Protein AF-A0AAE8MMN8-F1 (afdb_monomer)

Organism: NCBI:txid33205

Secondary structure (DSSP, 8-state):
-HHHHHHHHHHHHTTHHHHHHHHHH-TT---B--HHHHHHHHHHHTT--SGGGSGGG--EE--SSPBPHHHHHHHHH-TT---EEPPB-----TTB-PPPPS-TT-HHHHHHHHHHHHHHHHHHHHHHHHHHHH------S-SS----SS-GGG----------------------

InterPro domains:
  IPR027796 OTT_1508-like deaminase [PF14441] (36-100)

Radius of gyration: 21.67 Å; Cα contacts (8 Å, |Δi|>4): 135; chains: 1; bounding box: 59×56×55 Å

Solvent-accessible surface area (backbone atoms only — not comparable to full-atom values): 11074 Å² total; per-residue (Å²): 117,70,65,64,54,50,55,50,50,51,42,48,75,72,38,47,65,58,52,51,50,53,58,68,68,36,90,82,59,56,76,38,62,51,66,70,60,50,52,50,49,53,32,56,77,70,68,51,72,50,43,88,71,30,74,95,47,50,43,61,55,84,65,99,48,44,29,39,33,63,54,46,38,51,55,74,57,37,87,87,54,81,62,42,64,54,71,58,44,37,44,79,64,89,41,59,45,79,82,82,76,90,56,86,83,40,63,65,59,52,50,51,52,51,51,47,53,50,50,35,50,51,52,52,51,52,50,52,52,48,30,65,76,66,74,49,82,74,60,47,99,55,69,61,70,86,68,60,89,58,54,76,93,66,59,75,81,79,82,74,90,77,91,87,85,82,91,79,80,86,85,82,83,90,77,136

Sequence (176 aa):
MPELMQDAEDLRRMGLDKAIQIQLLKRTFRPIVYTEVLIHHYLTKNGIIRPNRFWRQWQYIGASKTTCRLCHYYFSSHSQSQIQVRPSHLNLYPNWRLPEISDEDDAEAREAHRKLLKSIAEKVRNDAKRTLQQRTIKSKQHDSNTYSATPRYLAKRSESTNSDGPAYCEVDRCSR

pLDDT: mean 80.05, std 19.1, range [29.05, 96.12]

Structure (mmCIF, N/CA/C/O backbone):
data_AF-A0AAE8MMN8-F1
#
_entry.id   AF-A0AAE8MMN8-F1
#
loop_
_atom_site.group_PDB
_atom_site.id
_atom_site.type_symbol
_atom_site.label_atom_id
_atom_site.label_alt_id
_atom_site.label_comp_id
_atom_site.label_asym_id
_atom_site.label_entity_id
_atom_site.label_seq_id
_atom_site.pdbx_PDB_ins_code
_atom_site.Cartn_x
_atom_site.Cartn_y
_atom_site.Cartn_z
_atom_site.occupancy
_atom_site.B_iso_or_equiv
_atom_site.auth_seq_id
_atom_site.auth_comp_id
_atom_site.auth_asym_id
_atom_site.auth_atom_id
_atom_site.pdbx_PDB_model_num
ATOM 1 N N . MET A 1 1 ? 4.103 11.377 -23.295 1.00 57.31 1 MET A N 1
ATOM 2 C CA . MET A 1 1 ? 3.517 10.023 -23.123 1.00 57.31 1 MET A CA 1
ATOM 3 C C . MET A 1 1 ? 4.130 8.926 -24.007 1.00 57.31 1 MET A C 1
ATOM 5 O O . MET A 1 1 ? 4.099 7.799 -23.531 1.00 57.31 1 MET A O 1
ATOM 9 N N . PRO A 1 2 ? 4.705 9.182 -25.205 1.00 64.25 2 PRO A N 1
ATOM 10 C CA . PRO A 1 2 ? 5.374 8.133 -26.001 1.00 64.25 2 PRO A CA 1
ATOM 11 C C . PRO A 1 2 ? 6.566 7.468 -25.290 1.00 64.25 2 PRO A C 1
ATOM 13 O O . PRO A 1 2 ? 6.739 6.258 -25.364 1.00 64.25 2 PRO A O 1
ATOM 16 N N . GLU A 1 3 ? 7.330 8.250 -24.526 1.00 79.06 3 GLU A N 1
ATOM 17 C CA . GLU A 1 3 ? 8.548 7.805 -23.831 1.00 79.06 3 GLU A CA 1
ATOM 18 C C . GLU A 1 3 ? 8.284 6.710 -22.780 1.00 79.06 3 GLU A C 1
ATOM 20 O O . GLU A 1 3 ? 8.981 5.707 -22.738 1.00 79.06 3 GLU A O 1
ATOM 25 N N . LEU A 1 4 ? 7.184 6.817 -22.020 1.00 82.88 4 LEU A N 1
ATOM 26 C CA . LEU A 1 4 ? 6.791 5.803 -21.030 1.00 82.88 4 LEU A CA 1
ATOM 27 C C . LEU A 1 4 ? 6.431 4.447 -21.653 1.00 82.88 4 LEU A C 1
ATOM 29 O O . LEU A 1 4 ? 6.613 3.411 -21.017 1.00 82.88 4 LEU A O 1
ATOM 33 N N . MET A 1 5 ? 5.851 4.450 -22.857 1.00 84.62 5 MET A N 1
ATOM 34 C CA . MET A 1 5 ? 5.525 3.208 -23.562 1.00 84.62 5 MET A CA 1
ATOM 35 C C . MET A 1 5 ? 6.790 2.545 -24.099 1.00 84.62 5 MET A C 1
ATOM 37 O O . MET A 1 5 ? 6.901 1.325 -24.022 1.00 84.62 5 MET A O 1
ATOM 41 N N . GLN A 1 6 ? 7.747 3.348 -24.570 1.00 89.38 6 GLN A N 1
ATOM 42 C CA . GLN A 1 6 ? 9.052 2.862 -25.001 1.00 89.38 6 GLN A CA 1
ATOM 43 C C . GLN A 1 6 ? 9.840 2.261 -23.828 1.00 89.38 6 GLN A C 1
ATOM 45 O O . GLN A 1 6 ? 10.283 1.122 -23.926 1.00 89.38 6 GLN A O 1
ATOM 50 N N . ASP A 1 7 ? 9.899 2.946 -22.681 1.00 88.00 7 ASP A N 1
ATOM 51 C CA . ASP A 1 7 ? 10.539 2.420 -21.466 1.00 88.00 7 ASP A CA 1
ATOM 52 C C . ASP A 1 7 ? 9.919 1.081 -21.024 1.00 88.00 7 ASP A C 1
ATOM 54 O O . ASP A 1 7 ? 10.616 0.151 -20.611 1.00 88.00 7 ASP A O 1
ATOM 58 N N . ALA A 1 8 ? 8.588 0.964 -21.105 1.00 87.69 8 ALA A N 1
ATOM 59 C CA . ALA A 1 8 ? 7.883 -0.268 -20.767 1.00 87.69 8 ALA A CA 1
ATOM 60 C C . ALA A 1 8 ? 8.190 -1.406 -21.757 1.00 87.69 8 ALA A C 1
ATOM 62 O O . ALA A 1 8 ? 8.407 -2.541 -21.331 1.00 87.69 8 ALA A O 1
ATOM 63 N N . GLU A 1 9 ? 8.232 -1.116 -23.060 1.00 91.75 9 GLU A N 1
ATOM 64 C CA . GLU A 1 9 ? 8.668 -2.052 -24.105 1.00 91.75 9 GLU A CA 1
ATOM 65 C C . GLU A 1 9 ? 10.105 -2.530 -23.864 1.00 91.75 9 GLU A C 1
ATOM 67 O O . GLU A 1 9 ? 10.376 -3.731 -23.912 1.00 91.75 9 GLU A O 1
ATOM 72 N N . ASP A 1 10 ? 11.015 -1.619 -23.529 1.00 91.81 10 ASP A N 1
ATOM 73 C CA . ASP A 1 10 ? 12.416 -1.949 -23.285 1.00 91.81 10 ASP A CA 1
ATOM 74 C C . ASP A 1 10 ? 12.576 -2.818 -22.031 1.00 91.81 10 ASP A C 1
ATOM 76 O O . ASP A 1 10 ? 13.303 -3.812 -22.059 1.00 91.81 10 ASP A O 1
ATOM 80 N N . LEU A 1 11 ? 11.822 -2.550 -20.959 1.00 90.38 11 LEU A N 1
ATOM 81 C CA . LEU A 1 11 ? 11.754 -3.439 -19.791 1.00 90.38 11 LEU A CA 1
ATOM 82 C C . LEU A 1 11 ? 11.222 -4.833 -20.134 1.00 90.38 11 LEU A C 1
ATOM 84 O O . LEU A 1 11 ? 11.742 -5.831 -19.625 1.00 90.38 11 LEU A O 1
ATOM 88 N N . ARG A 1 12 ? 10.213 -4.929 -21.006 1.00 92.75 12 ARG A N 1
ATOM 89 C CA . ARG A 1 12 ? 9.715 -6.227 -21.482 1.00 92.75 12 ARG A CA 1
ATOM 90 C C . ARG A 1 12 ? 10.787 -6.972 -22.274 1.00 92.75 12 ARG A C 1
ATOM 92 O O . ARG A 1 12 ? 11.000 -8.155 -22.011 1.00 92.75 12 ARG A O 1
ATOM 99 N N . ARG A 1 13 ? 11.520 -6.289 -23.162 1.00 94.69 13 ARG A N 1
ATOM 100 C CA . ARG A 1 13 ? 12.660 -6.857 -23.913 1.00 94.69 13 ARG A CA 1
ATOM 101 C C . ARG A 1 13 ? 13.803 -7.296 -22.997 1.00 94.69 13 ARG A C 1
ATOM 103 O O . ARG A 1 13 ? 14.407 -8.334 -23.240 1.00 94.69 13 ARG A O 1
ATOM 110 N N . MET A 1 14 ? 14.037 -6.573 -21.902 1.00 94.06 14 MET A N 1
ATOM 111 C CA . MET A 1 14 ? 14.976 -6.950 -20.835 1.00 94.06 14 MET A CA 1
ATOM 112 C C . MET A 1 14 ? 14.480 -8.117 -19.958 1.00 94.06 14 MET A C 1
ATOM 114 O O . MET A 1 14 ? 15.174 -8.540 -19.034 1.00 94.06 14 MET A O 1
ATOM 118 N N . GLY A 1 15 ? 13.294 -8.670 -20.233 1.00 93.44 15 GLY A N 1
ATOM 119 C CA . GLY A 1 15 ? 12.780 -9.864 -19.568 1.00 93.44 15 GLY A CA 1
ATOM 120 C C . GLY A 1 15 ? 12.041 -9.600 -18.257 1.00 93.44 15 GLY A C 1
ATOM 121 O O . GLY A 1 15 ? 11.909 -10.526 -17.451 1.00 93.44 15 GLY A O 1
ATOM 122 N N . LEU A 1 16 ? 11.528 -8.383 -18.030 1.00 91.88 16 LEU A N 1
ATOM 123 C CA . LEU A 1 16 ? 10.761 -8.047 -16.824 1.00 91.88 16 LEU A CA 1
ATOM 124 C C . LEU A 1 16 ? 9.584 -9.009 -16.591 1.00 91.88 16 LEU A C 1
ATOM 126 O O . LEU A 1 16 ? 9.416 -9.510 -15.480 1.00 91.88 16 LEU A O 1
ATOM 130 N N . ASP A 1 17 ? 8.812 -9.319 -17.635 1.00 93.31 17 ASP A N 1
ATOM 131 C CA . ASP A 1 17 ? 7.650 -10.216 -17.544 1.00 93.31 17 ASP A CA 1
ATOM 132 C C . ASP A 1 17 ? 8.064 -11.609 -17.040 1.00 93.31 17 ASP A C 1
ATOM 134 O O . ASP A 1 17 ? 7.441 -12.177 -16.139 1.00 93.31 17 ASP A O 1
ATOM 138 N N . LYS A 1 18 ? 9.186 -12.126 -17.554 1.00 94.62 18 LYS A N 1
ATOM 139 C CA . LYS A 1 18 ? 9.767 -13.404 -17.126 1.00 94.62 18 LYS A CA 1
ATOM 140 C C . LYS A 1 18 ? 10.242 -13.340 -15.673 1.00 94.62 18 LYS A C 1
ATOM 142 O O . LYS A 1 18 ? 10.016 -14.284 -14.920 1.00 94.62 18 LYS A O 1
ATOM 147 N N . ALA A 1 19 ? 10.861 -12.236 -15.254 1.00 92.12 19 ALA A N 1
ATOM 148 C CA . ALA A 1 19 ? 11.298 -12.046 -13.871 1.00 92.12 19 ALA A CA 1
ATOM 149 C C . ALA A 1 19 ? 10.112 -12.024 -12.888 1.00 92.12 19 ALA A C 1
ATOM 151 O O . ALA A 1 19 ? 10.179 -12.653 -11.829 1.00 92.12 19 ALA A O 1
ATOM 152 N N . ILE A 1 20 ? 9.008 -11.364 -13.258 1.00 90.06 20 ILE A N 1
ATOM 153 C CA . ILE A 1 20 ? 7.764 -11.356 -12.476 1.00 90.06 20 ILE A CA 1
ATOM 154 C C . ILE A 1 20 ? 7.196 -12.775 -12.373 1.00 90.06 20 ILE A C 1
ATOM 156 O O . ILE A 1 20 ? 6.913 -13.236 -11.268 1.00 90.06 20 ILE A O 1
ATOM 160 N N . GLN A 1 21 ? 7.081 -13.494 -13.494 1.00 91.88 21 GLN A N 1
ATOM 161 C CA . GLN A 1 21 ? 6.594 -14.878 -13.500 1.00 91.88 21 GLN A CA 1
ATOM 162 C C . GLN A 1 21 ? 7.451 -15.789 -12.616 1.00 91.88 21 GLN A C 1
ATOM 164 O O . GLN A 1 21 ? 6.913 -16.501 -11.771 1.00 91.88 21 GLN A O 1
ATOM 169 N N . ILE A 1 22 ? 8.781 -15.723 -12.743 1.00 92.75 22 ILE A N 1
ATOM 170 C CA . ILE A 1 22 ? 9.706 -16.493 -11.902 1.00 92.75 22 ILE A CA 1
ATOM 171 C C . ILE A 1 22 ? 9.466 -16.178 -10.426 1.00 92.75 22 ILE A C 1
ATOM 173 O O . ILE A 1 22 ? 9.396 -17.098 -9.617 1.00 92.75 22 ILE A O 1
ATOM 177 N N . GLN A 1 23 ? 9.315 -14.903 -10.061 1.00 89.50 23 GLN A N 1
ATOM 178 C CA . GLN A 1 23 ? 9.076 -14.505 -8.676 1.00 89.50 23 GLN A CA 1
ATOM 179 C C . GLN A 1 23 ? 7.761 -15.074 -8.120 1.00 89.50 23 GLN A C 1
ATOM 181 O O . GLN A 1 23 ? 7.743 -15.502 -6.966 1.00 89.50 23 GLN A O 1
ATOM 186 N N . LEU A 1 24 ? 6.694 -15.102 -8.923 1.00 87.56 24 LEU A N 1
ATOM 187 C CA . LEU A 1 24 ? 5.384 -15.636 -8.532 1.00 87.56 24 LEU A CA 1
ATOM 188 C C . LEU A 1 24 ? 5.367 -17.168 -8.442 1.00 87.56 24 LEU A C 1
ATOM 190 O O . LEU A 1 24 ? 4.678 -17.725 -7.593 1.00 87.56 24 LEU A O 1
ATOM 194 N N . LEU A 1 25 ? 6.151 -17.848 -9.281 1.00 92.06 25 LEU A N 1
ATOM 195 C CA . LEU A 1 25 ? 6.235 -19.312 -9.330 1.00 92.06 25 LEU A CA 1
ATOM 196 C C . LEU A 1 25 ? 7.224 -19.907 -8.314 1.00 92.06 25 LEU A C 1
ATOM 198 O O . LEU A 1 25 ? 7.354 -21.130 -8.214 1.00 92.06 25 LEU A O 1
ATOM 202 N N . LYS A 1 26 ? 7.936 -19.077 -7.540 1.00 93.06 26 LYS A N 1
ATOM 203 C CA . LYS A 1 26 ? 8.836 -19.564 -6.488 1.00 93.06 26 LYS A CA 1
ATOM 204 C C . LYS A 1 26 ? 8.061 -20.426 -5.495 1.00 93.06 26 LYS A C 1
ATOM 206 O O . LYS A 1 26 ? 7.109 -19.970 -4.873 1.00 93.06 26 LYS A O 1
ATOM 211 N N . ARG A 1 27 ? 8.549 -21.644 -5.228 1.00 91.62 27 ARG A N 1
ATOM 212 C CA . ARG A 1 27 ? 7.973 -22.529 -4.192 1.00 91.62 27 ARG A CA 1
ATOM 213 C C . ARG A 1 27 ? 7.939 -21.882 -2.803 1.00 91.62 27 ARG A C 1
ATOM 215 O O . ARG A 1 27 ? 7.099 -22.252 -1.986 1.00 91.62 27 ARG A O 1
ATOM 222 N N . THR A 1 28 ? 8.839 -20.932 -2.547 1.00 90.50 28 THR A N 1
ATOM 223 C CA . THR A 1 28 ? 8.942 -20.147 -1.309 1.00 90.50 28 THR A CA 1
ATOM 224 C C . THR A 1 28 ? 8.019 -18.930 -1.275 1.00 90.50 28 THR A C 1
ATOM 226 O O . THR A 1 28 ? 7.939 -18.260 -0.247 1.00 90.50 28 THR A O 1
ATOM 229 N N . PHE A 1 29 ? 7.308 -18.629 -2.364 1.00 91.50 29 PHE A N 1
ATOM 230 C CA . PHE A 1 29 ? 6.329 -17.557 -2.384 1.00 91.50 29 PHE A CA 1
ATOM 231 C C . PHE A 1 29 ? 5.172 -17.910 -1.443 1.00 91.50 29 PHE A C 1
ATOM 233 O O . PHE A 1 29 ? 4.478 -18.919 -1.604 1.00 91.50 29 PHE A O 1
ATOM 240 N N . ARG A 1 30 ? 5.016 -17.097 -0.400 1.00 90.88 30 ARG A N 1
ATOM 241 C CA . ARG A 1 30 ? 3.998 -17.249 0.639 1.00 90.88 30 ARG A CA 1
ATOM 242 C C . ARG A 1 30 ? 3.379 -15.883 0.900 1.00 90.88 30 ARG A C 1
ATOM 244 O O . ARG A 1 30 ? 3.992 -15.091 1.615 1.00 90.88 30 ARG A O 1
ATOM 251 N N . PRO A 1 31 ? 2.220 -15.585 0.290 1.00 92.44 31 PRO A N 1
ATOM 252 C CA . PRO A 1 31 ? 1.470 -14.376 0.582 1.00 92.44 31 PRO A CA 1
ATOM 253 C C . PRO A 1 31 ? 1.181 -14.253 2.084 1.00 92.44 31 PRO A C 1
ATOM 255 O O . PRO A 1 31 ? 0.627 -15.169 2.685 1.00 92.44 31 PRO A O 1
ATOM 258 N N . ILE A 1 32 ? 1.537 -13.124 2.690 1.00 94.50 32 ILE A N 1
ATOM 259 C CA . ILE A 1 32 ? 1.374 -12.848 4.118 1.00 94.50 32 ILE A CA 1
ATOM 260 C C . ILE A 1 32 ? 0.751 -11.475 4.340 1.00 94.50 32 ILE A C 1
ATOM 262 O O . ILE A 1 32 ? 1.023 -10.511 3.620 1.00 94.50 32 ILE A O 1
ATOM 266 N N . VAL A 1 33 ? -0.101 -11.392 5.358 1.00 94.88 33 VAL A N 1
ATOM 267 C CA . VAL A 1 33 ? -0.650 -10.120 5.828 1.00 94.88 33 VAL A CA 1
ATOM 268 C C . VAL A 1 33 ? 0.351 -9.534 6.813 1.00 94.88 33 VAL A C 1
ATOM 270 O O . VAL A 1 33 ? 0.758 -10.203 7.760 1.00 94.88 33 VAL A O 1
ATOM 273 N N . TYR A 1 34 ? 0.778 -8.298 6.578 1.00 94.81 34 TYR A N 1
ATOM 274 C CA . TYR A 1 34 ? 1.723 -7.628 7.469 1.00 94.81 34 TYR A CA 1
ATOM 275 C C . TYR A 1 34 ? 1.026 -7.167 8.750 1.00 94.81 34 TYR A C 1
ATOM 277 O O . TYR A 1 34 ? -0.164 -6.846 8.743 1.00 94.81 34 TYR A O 1
ATOM 285 N N . THR A 1 35 ? 1.777 -7.117 9.848 1.00 93.06 35 THR A N 1
ATOM 286 C CA . THR A 1 35 ? 1.240 -6.906 11.196 1.00 93.06 35 THR A CA 1
ATOM 287 C C . THR A 1 35 ? 0.401 -5.637 11.321 1.00 93.06 35 THR A C 1
ATOM 289 O O . THR A 1 35 ? -0.668 -5.690 11.920 1.00 93.06 35 THR A O 1
ATOM 292 N N . GLU A 1 36 ? 0.817 -4.506 10.740 1.00 93.94 36 GLU A N 1
ATOM 293 C CA . GLU A 1 36 ? 0.051 -3.257 10.852 1.00 93.94 36 GLU A CA 1
ATOM 294 C C . GLU A 1 36 ? -1.335 -3.384 10.213 1.00 93.94 36 GLU A C 1
ATOM 296 O O . GLU A 1 36 ? -2.335 -2.947 10.780 1.00 93.94 36 GLU A O 1
ATOM 301 N N . VAL A 1 37 ? -1.394 -4.033 9.049 1.00 94.62 37 VAL A N 1
ATOM 302 C CA . VAL A 1 37 ? -2.627 -4.285 8.297 1.00 94.62 37 VAL A CA 1
ATOM 303 C C . VAL A 1 37 ? -3.517 -5.278 9.044 1.00 94.62 37 VAL A C 1
ATOM 305 O O . VAL A 1 37 ? -4.727 -5.079 9.120 1.00 94.62 37 VAL A O 1
ATOM 308 N N . LEU A 1 38 ? -2.921 -6.318 9.635 1.00 94.25 38 LEU A N 1
ATOM 309 C CA . LEU A 1 38 ? -3.642 -7.321 10.415 1.00 94.25 38 LEU A CA 1
ATOM 310 C C . LEU A 1 38 ? -4.274 -6.716 11.677 1.00 94.25 38 LEU A C 1
ATOM 312 O O . LEU A 1 38 ? -5.449 -6.955 11.949 1.00 94.25 38 LEU A O 1
ATOM 316 N N . ILE A 1 39 ? -3.522 -5.890 12.413 1.00 93.44 39 ILE A N 1
ATOM 317 C CA . ILE A 1 39 ? -4.030 -5.169 13.589 1.00 93.44 39 ILE A CA 1
ATOM 318 C C . ILE A 1 39 ? -5.154 -4.223 13.169 1.00 93.44 39 ILE A C 1
ATOM 320 O O . ILE A 1 39 ? -6.215 -4.231 13.788 1.00 93.44 39 ILE A O 1
ATOM 324 N N . HIS A 1 40 ? -4.957 -3.438 12.106 1.00 93.25 40 HIS A N 1
ATOM 325 C CA . HIS A 1 40 ? -5.991 -2.536 11.604 1.00 93.25 40 HIS A CA 1
ATOM 326 C C . HIS A 1 40 ? -7.282 -3.290 11.258 1.00 93.25 40 HIS A C 1
ATOM 328 O O . HIS A 1 40 ? -8.353 -2.921 11.731 1.00 93.25 40 HIS A O 1
ATOM 334 N N . HIS A 1 41 ? -7.174 -4.388 10.508 1.00 92.38 41 HIS A N 1
ATOM 335 C CA . HIS A 1 41 ? -8.313 -5.232 10.155 1.00 92.38 41 HIS A CA 1
ATOM 336 C C . HIS A 1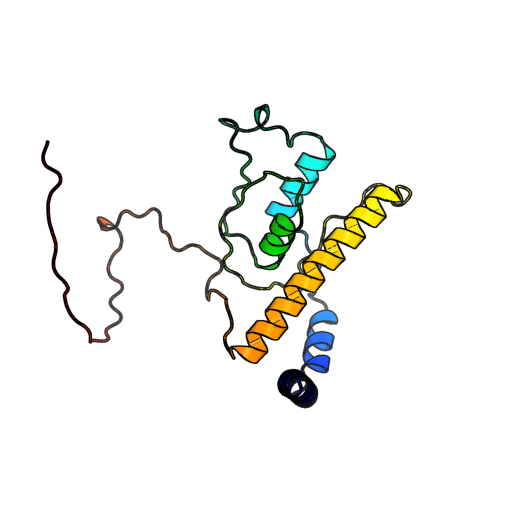 41 ? -9.049 -5.766 11.388 1.00 92.38 41 HIS A C 1
ATOM 338 O O . HIS A 1 41 ? -10.272 -5.651 11.467 1.00 92.38 41 HIS A O 1
ATOM 344 N N . TYR A 1 42 ? -8.316 -6.286 12.377 1.00 92.38 42 TYR A N 1
ATOM 345 C CA . TYR A 1 42 ? -8.901 -6.752 13.632 1.00 92.38 42 TYR A CA 1
ATOM 346 C C . TYR A 1 42 ? -9.651 -5.630 14.368 1.00 92.38 42 TYR A C 1
ATOM 348 O O . TYR A 1 42 ? -10.783 -5.828 14.808 1.00 92.38 42 TYR A O 1
ATOM 356 N N . LEU A 1 43 ? -9.054 -4.440 14.482 1.00 91.94 43 LEU A N 1
ATOM 357 C CA . LEU A 1 43 ? -9.676 -3.301 15.161 1.00 91.94 43 LEU A CA 1
ATOM 358 C C . LEU A 1 43 ? -10.955 -2.842 14.453 1.00 91.94 43 LEU A C 1
ATOM 360 O O . LEU A 1 43 ? -11.949 -2.566 15.127 1.00 91.94 43 LEU A O 1
ATOM 364 N N . THR A 1 44 ? -10.945 -2.785 13.120 1.00 89.88 44 THR A N 1
ATOM 365 C CA . THR A 1 44 ? -12.116 -2.417 12.313 1.00 89.88 44 THR A CA 1
ATOM 366 C C . THR A 1 44 ? -13.229 -3.446 12.452 1.00 89.88 44 THR A C 1
ATOM 368 O O . THR A 1 44 ? -14.349 -3.067 12.787 1.00 89.88 44 THR A O 1
ATOM 371 N N . LYS A 1 45 ? -12.916 -4.739 12.293 1.00 88.19 45 LYS A N 1
ATOM 372 C CA . LYS A 1 45 ? -13.894 -5.833 12.403 1.00 88.19 45 LYS A CA 1
ATOM 373 C C . LYS A 1 45 ? -14.598 -5.858 13.763 1.00 88.19 45 LYS A C 1
ATOM 375 O O . LYS A 1 45 ? -15.779 -6.160 13.839 1.00 88.19 45 LYS A O 1
ATOM 380 N N . ASN A 1 46 ? -13.888 -5.500 14.832 1.00 89.56 46 ASN A N 1
ATOM 381 C CA . ASN A 1 46 ? -14.430 -5.487 16.193 1.00 89.56 46 ASN A CA 1
ATOM 382 C C . ASN A 1 46 ? -14.966 -4.109 16.640 1.00 89.56 46 ASN A C 1
ATOM 384 O O . ASN A 1 46 ? -15.300 -3.929 17.811 1.00 89.56 46 ASN A O 1
ATOM 388 N N . GLY A 1 47 ? -15.011 -3.101 15.759 1.00 88.31 47 GLY A N 1
ATOM 389 C CA . GLY A 1 47 ? -15.528 -1.766 16.094 1.00 88.31 47 GLY A CA 1
ATOM 390 C C . GLY A 1 47 ? -14.704 -0.996 17.143 1.00 88.31 47 GLY A C 1
ATOM 391 O O . GLY A 1 47 ? -15.235 -0.126 17.842 1.00 88.31 47 GLY A O 1
ATOM 392 N N . ILE A 1 48 ? -13.407 -1.300 17.264 1.00 89.75 48 ILE A N 1
ATOM 393 C CA . ILE A 1 48 ? -12.478 -0.731 18.263 1.00 89.75 48 ILE A CA 1
ATOM 394 C C . ILE A 1 48 ? -11.793 0.545 17.732 1.00 89.75 48 ILE A C 1
ATOM 396 O O . ILE A 1 48 ? -11.030 1.198 18.430 1.00 89.75 48 ILE A O 1
ATOM 400 N N . ILE A 1 49 ? -12.111 0.978 16.514 1.00 88.62 49 ILE A N 1
ATOM 401 C CA . ILE A 1 49 ? -11.468 2.125 15.854 1.00 88.62 49 ILE A CA 1
ATOM 402 C C . ILE A 1 49 ? -11.820 3.503 16.446 1.00 88.62 49 ILE A C 1
ATOM 404 O O . ILE A 1 49 ? -11.295 4.505 15.972 1.00 88.62 49 ILE A O 1
ATOM 408 N N . ARG A 1 50 ? -12.679 3.595 17.472 1.00 88.62 50 ARG A N 1
ATOM 409 C CA . ARG A 1 50 ? -13.047 4.879 18.103 1.00 88.62 50 ARG A CA 1
ATOM 410 C C . ARG A 1 50 ? -11.874 5.448 18.920 1.00 88.62 50 ARG A C 1
ATOM 412 O O . ARG A 1 50 ? -11.262 4.682 19.662 1.00 88.62 50 ARG A O 1
ATOM 419 N N . PRO A 1 51 ? -11.599 6.769 18.885 1.00 89.44 51 PRO A N 1
ATOM 420 C CA . PRO A 1 51 ? -10.461 7.363 19.596 1.00 89.44 51 PRO A CA 1
ATOM 421 C C . PRO A 1 51 ? -10.411 7.017 21.088 1.00 89.44 51 PRO A C 1
ATOM 423 O O . PRO A 1 51 ? -9.354 6.685 21.608 1.00 89.44 51 PRO A O 1
ATOM 426 N N . ASN A 1 52 ? -11.554 6.984 21.778 1.00 91.12 52 ASN A N 1
ATOM 427 C CA . ASN A 1 52 ? -11.627 6.650 23.206 1.00 91.12 52 ASN A CA 1
ATOM 428 C C . ASN A 1 52 ? -11.176 5.218 23.565 1.00 91.12 52 ASN A C 1
ATOM 430 O O . ASN A 1 52 ? -10.992 4.919 24.741 1.00 91.12 52 ASN A O 1
ATOM 434 N N . ARG A 1 53 ? -10.994 4.335 22.576 1.00 90.62 53 ARG A N 1
ATOM 435 C CA . ARG A 1 53 ? -10.444 2.985 22.760 1.00 90.62 53 ARG A CA 1
ATOM 436 C C . ARG A 1 53 ? -8.920 2.950 22.702 1.00 90.62 53 ARG A C 1
ATOM 438 O O . ARG A 1 53 ? -8.336 1.915 23.008 1.00 90.62 53 ARG A O 1
ATOM 445 N N . PHE A 1 54 ? -8.286 4.057 22.325 1.00 90.56 54 PHE A N 1
ATOM 446 C CA . PHE A 1 54 ? -6.840 4.185 22.243 1.00 90.56 54 PHE A CA 1
ATOM 447 C C . PHE A 1 54 ? -6.285 4.951 23.439 1.00 90.56 54 PHE A C 1
ATOM 449 O O . PHE A 1 54 ? -6.905 5.875 23.973 1.00 90.56 54 PHE A O 1
ATOM 456 N N . TRP A 1 55 ? -5.060 4.599 23.827 1.00 90.25 55 TRP A N 1
ATOM 457 C CA . TRP A 1 55 ? -4.310 5.335 24.837 1.00 90.25 55 TRP A CA 1
ATOM 458 C C . TRP A 1 55 ? -4.192 6.811 24.449 1.00 90.25 55 TRP A C 1
ATOM 460 O O . TRP A 1 55 ? -3.746 7.125 23.346 1.00 90.25 55 TRP A O 1
ATOM 470 N N . ARG A 1 56 ? -4.605 7.720 25.345 1.00 93.12 56 ARG A N 1
ATOM 471 C CA . ARG A 1 56 ? -4.638 9.178 25.097 1.00 93.12 56 ARG A CA 1
ATOM 472 C C . ARG A 1 56 ? -5.369 9.583 23.812 1.00 93.12 56 ARG A C 1
ATOM 474 O O . ARG A 1 56 ? -5.095 10.641 23.258 1.00 93.12 56 ARG A O 1
ATOM 481 N N . GLN A 1 57 ? -6.296 8.749 23.344 1.00 91.31 57 GLN A N 1
ATOM 482 C CA . GLN A 1 57 ? -7.005 8.945 22.080 1.00 91.31 57 GLN A CA 1
ATOM 483 C C . GLN A 1 57 ? -6.095 8.958 20.843 1.00 91.31 57 GLN A C 1
ATOM 485 O O . GLN A 1 57 ? -6.489 9.406 19.769 1.00 91.31 57 GLN A O 1
ATOM 490 N N . TRP A 1 58 ? -4.877 8.430 20.966 1.00 91.62 58 TRP A N 1
ATOM 491 C CA . TRP A 1 58 ? -3.936 8.319 19.862 1.00 91.62 58 TRP A CA 1
ATOM 492 C C . TRP A 1 58 ? -4.243 7.065 19.057 1.00 91.62 58 TRP A C 1
ATOM 494 O O . TRP A 1 58 ? -3.775 5.976 19.385 1.00 91.62 58 TRP A O 1
ATOM 504 N N . GLN A 1 59 ? -5.025 7.223 17.991 1.00 91.12 59 GLN A N 1
ATOM 505 C CA . GLN A 1 59 ? -5.306 6.170 17.017 1.00 91.12 59 GLN A CA 1
ATOM 506 C C . GLN A 1 59 ? -4.033 5.819 16.243 1.00 91.12 59 GLN A C 1
ATOM 508 O O . GLN A 1 59 ? -3.851 6.233 15.107 1.00 91.12 59 GLN A O 1
ATOM 513 N N . TYR A 1 60 ? -3.112 5.102 16.877 1.00 92.44 60 TYR A N 1
ATOM 514 C CA . TYR A 1 60 ? -1.788 4.830 16.344 1.00 92.44 60 TYR A CA 1
ATOM 515 C C . TYR A 1 60 ? -1.461 3.344 16.436 1.00 92.44 60 TYR A C 1
ATOM 517 O O . TYR A 1 60 ? -1.546 2.747 17.509 1.00 92.44 60 TYR A O 1
ATOM 525 N N . ILE A 1 61 ? -1.037 2.754 15.318 1.00 91.88 61 ILE A N 1
ATOM 526 C CA . ILE A 1 61 ? -0.498 1.392 15.276 1.00 91.88 61 ILE A CA 1
ATOM 527 C C . ILE A 1 61 ? 1.025 1.474 15.143 1.00 91.88 61 ILE A C 1
ATOM 529 O O . ILE A 1 61 ? 1.566 1.907 14.122 1.00 91.88 61 ILE A O 1
ATOM 533 N N . GLY A 1 62 ? 1.725 1.028 16.187 1.00 87.88 62 GLY A N 1
ATOM 534 C CA . GLY A 1 62 ? 3.180 0.914 16.209 1.00 87.88 62 GLY A CA 1
ATOM 535 C C . GLY A 1 62 ? 3.639 -0.535 16.063 1.00 87.88 62 GLY A C 1
ATOM 536 O O . GLY A 1 62 ? 3.304 -1.371 16.894 1.00 87.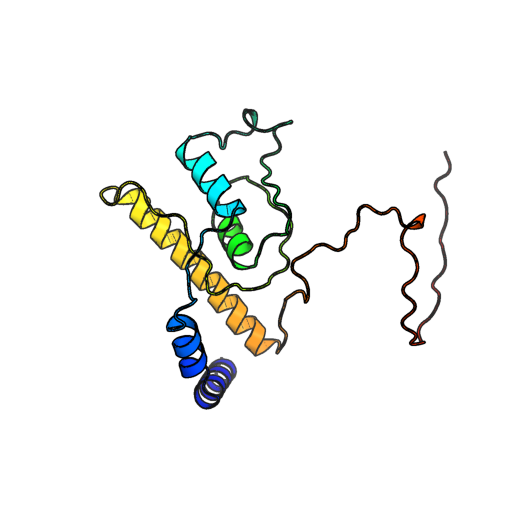88 62 GLY A O 1
ATOM 537 N N . ALA A 1 63 ? 4.459 -0.818 15.050 1.00 85.31 63 ALA A N 1
ATOM 538 C CA . ALA A 1 63 ? 5.189 -2.082 14.907 1.00 85.31 63 ALA A CA 1
ATOM 539 C C . ALA A 1 63 ? 6.685 -1.894 15.217 1.00 85.31 63 ALA A C 1
ATOM 541 O O . ALA A 1 63 ? 7.150 -0.763 15.375 1.00 85.31 63 ALA A O 1
ATOM 542 N N . SER A 1 64 ? 7.457 -2.977 15.320 1.00 83.19 64 SER A N 1
ATOM 543 C CA . SER A 1 64 ? 8.914 -2.903 15.534 1.00 83.19 64 SER A CA 1
ATOM 544 C C . SER A 1 64 ? 9.664 -2.281 14.348 1.00 83.19 64 SER A C 1
ATOM 546 O O . SER A 1 64 ? 10.688 -1.629 14.546 1.00 83.19 64 SER A O 1
ATOM 548 N N . LYS A 1 65 ? 9.136 -2.428 13.126 1.00 83.06 65 LYS A N 1
ATOM 549 C CA . LYS A 1 65 ? 9.650 -1.809 11.897 1.00 83.06 65 LYS A CA 1
ATOM 550 C C . LYS A 1 65 ? 8.738 -0.675 11.421 1.00 83.06 65 LYS A C 1
ATOM 552 O O . LYS A 1 65 ? 7.603 -0.529 11.876 1.00 83.06 65 LYS A O 1
ATOM 557 N N . THR A 1 66 ? 9.269 0.178 10.550 1.00 86.81 66 THR A N 1
ATOM 558 C CA . THR A 1 66 ? 8.470 1.160 9.805 1.00 86.81 66 THR A CA 1
ATOM 559 C C . THR A 1 66 ? 7.573 0.461 8.793 1.00 86.81 66 THR A C 1
ATOM 561 O O . THR A 1 66 ? 7.816 -0.686 8.426 1.00 86.81 66 THR A O 1
ATOM 564 N N . THR A 1 67 ? 6.548 1.160 8.308 1.00 91.25 67 THR A N 1
ATOM 565 C CA . THR A 1 67 ? 5.624 0.556 7.345 1.00 91.25 67 THR A CA 1
ATOM 566 C C . THR A 1 67 ? 6.322 0.278 6.017 1.00 91.25 67 THR A C 1
ATOM 568 O O . THR A 1 67 ? 7.052 1.120 5.485 1.00 91.25 67 THR A O 1
ATOM 571 N N . CYS A 1 68 ? 6.067 -0.887 5.425 1.00 93.75 68 CYS A N 1
ATOM 572 C CA . CYS A 1 68 ? 6.496 -1.143 4.055 1.00 93.75 68 CYS A CA 1
ATOM 573 C C . CYS A 1 68 ? 5.673 -0.312 3.059 1.00 93.75 68 CYS A C 1
ATOM 575 O O . CYS A 1 68 ? 4.659 0.298 3.412 1.00 93.75 68 CYS A O 1
ATOM 577 N N . ARG A 1 69 ? 6.082 -0.306 1.788 1.00 94.38 69 ARG A N 1
ATOM 578 C CA . ARG A 1 69 ? 5.403 0.467 0.742 1.00 94.38 69 ARG A CA 1
ATOM 579 C C . ARG A 1 69 ? 3.924 0.103 0.590 1.00 94.38 69 ARG A C 1
ATOM 581 O O . ARG A 1 69 ? 3.086 0.988 0.448 1.00 94.38 69 ARG A O 1
ATOM 588 N N . LEU A 1 70 ? 3.596 -1.189 0.632 1.00 95.62 70 LEU A N 1
ATOM 589 C CA . LEU A 1 70 ? 2.215 -1.653 0.457 1.00 95.62 70 LEU A CA 1
ATOM 590 C C . LEU A 1 70 ? 1.358 -1.396 1.699 1.00 95.62 70 LEU A C 1
ATOM 592 O O . LEU A 1 70 ? 0.209 -0.991 1.547 1.00 95.62 70 LEU A O 1
ATOM 596 N N . CYS A 1 71 ? 1.922 -1.490 2.910 1.00 94.56 71 CYS A N 1
ATOM 597 C CA . CYS A 1 71 ? 1.255 -1.003 4.122 1.00 94.56 71 CYS A CA 1
ATOM 598 C C . CYS A 1 71 ? 0.957 0.502 4.015 1.00 94.56 71 CYS A C 1
ATOM 600 O O . CYS A 1 71 ? -0.157 0.934 4.291 1.00 94.56 71 CYS A O 1
ATOM 602 N N . HIS A 1 72 ? 1.905 1.311 3.538 1.00 94.00 72 HIS A N 1
ATOM 603 C CA . HIS A 1 72 ? 1.674 2.742 3.331 1.00 94.00 72 HIS A CA 1
ATOM 604 C C . HIS A 1 72 ? 0.545 3.026 2.323 1.00 94.00 72 HIS A C 1
ATOM 606 O O . HIS A 1 72 ? -0.314 3.881 2.560 1.00 94.00 72 HIS A O 1
ATOM 612 N N . TYR A 1 73 ? 0.489 2.288 1.213 1.00 95.06 73 TYR A N 1
ATOM 613 C CA . TYR A 1 73 ? -0.616 2.410 0.258 1.00 95.06 73 TYR A CA 1
ATOM 614 C C . TYR A 1 73 ? -1.949 1.930 0.830 1.00 95.06 73 TYR A C 1
ATOM 616 O O . TYR A 1 73 ? -2.973 2.546 0.543 1.00 95.06 73 TYR A O 1
ATOM 624 N N . TYR A 1 74 ? -1.941 0.893 1.666 1.00 95.12 74 TYR A N 1
ATOM 625 C CA . TYR A 1 74 ? -3.122 0.410 2.373 1.00 95.12 74 TYR A CA 1
ATOM 626 C C . TYR A 1 74 ? -3.717 1.490 3.283 1.00 95.12 74 TYR A C 1
ATOM 628 O O . TYR A 1 74 ? -4.885 1.841 3.116 1.00 95.12 74 TYR A O 1
ATOM 636 N N . PHE A 1 75 ? -2.913 2.068 4.182 1.00 93.38 75 PHE A N 1
ATOM 637 C CA . PHE A 1 75 ? -3.386 3.101 5.110 1.00 93.38 75 PHE A CA 1
ATOM 638 C C . PHE A 1 75 ? -3.772 4.394 4.383 1.00 93.38 75 PHE A C 1
ATOM 640 O O . PHE A 1 75 ? -4.787 4.991 4.707 1.00 93.38 75 PHE A O 1
ATOM 647 N N . SER A 1 76 ? -3.048 4.784 3.326 1.00 91.56 76 SER A N 1
ATOM 648 C CA . SER A 1 76 ? -3.423 5.960 2.519 1.00 91.56 76 SER A CA 1
ATOM 649 C C . SER A 1 76 ? -4.631 5.747 1.598 1.00 91.56 76 SER A C 1
ATOM 651 O O . SER A 1 76 ? -5.107 6.711 1.002 1.00 91.56 76 SER A O 1
ATOM 653 N N . SER A 1 77 ? -5.098 4.506 1.428 1.00 91.50 77 SER A N 1
ATOM 654 C CA . SER A 1 77 ? -6.329 4.188 0.686 1.00 91.50 77 SER A CA 1
ATOM 655 C C . SER A 1 77 ? -7.541 4.018 1.606 1.00 91.50 77 SER A C 1
ATOM 657 O O . SER A 1 77 ? -8.667 4.017 1.121 1.00 91.50 77 SER A O 1
ATOM 659 N N . HIS A 1 78 ? -7.331 3.887 2.918 1.00 83.62 78 HIS A N 1
ATOM 660 C CA . HIS A 1 78 ? -8.404 3.835 3.908 1.00 83.62 78 HIS A CA 1
ATOM 661 C C . HIS A 1 78 ? -8.772 5.245 4.362 1.00 83.62 78 HIS A C 1
ATOM 663 O O . HIS A 1 78 ? -8.346 5.704 5.416 1.00 83.62 78 HIS A O 1
ATOM 669 N N . SER A 1 79 ? -9.602 5.928 3.578 1.00 62.97 79 SER A N 1
ATOM 670 C CA . SER A 1 79 ? -10.097 7.274 3.902 1.00 62.97 79 SER A CA 1
ATOM 671 C C . SER A 1 79 ? -10.913 7.338 5.200 1.00 62.97 79 SER A C 1
ATOM 673 O O . SER A 1 79 ? -10.983 8.387 5.830 1.00 62.97 79 SER A O 1
ATOM 675 N N . GLN A 1 80 ? -11.517 6.222 5.612 1.00 65.50 80 GLN A N 1
ATOM 676 C CA . GLN A 1 80 ? -12.361 6.130 6.809 1.00 65.50 80 GLN A CA 1
ATOM 677 C C . GLN A 1 80 ? -11.565 5.908 8.102 1.00 65.50 80 GLN A C 1
ATOM 679 O O . GLN A 1 80 ? -12.124 6.017 9.192 1.00 65.50 80 GLN A O 1
ATOM 684 N N . SER A 1 81 ? -10.275 5.575 8.004 1.00 69.38 81 SER A N 1
ATOM 685 C CA . SER A 1 81 ? -9.453 5.270 9.169 1.00 69.38 81 SER A CA 1
ATOM 686 C C . SER A 1 81 ? -8.578 6.461 9.529 1.00 69.38 81 SER A C 1
ATOM 688 O O . SER A 1 81 ? -7.664 6.822 8.795 1.00 69.38 81 SER A O 1
ATOM 690 N N . GLN A 1 82 ? -8.822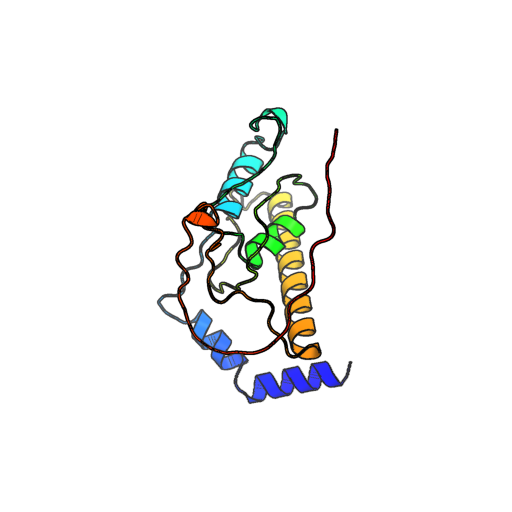 7.049 10.701 1.00 82.69 82 GLN A N 1
ATOM 691 C CA . GLN A 1 82 ? -7.935 8.057 11.298 1.00 82.69 82 GLN A CA 1
ATOM 692 C C . GLN A 1 82 ? -6.677 7.430 11.924 1.00 82.69 82 GLN A C 1
ATOM 694 O O . GLN A 1 82 ? -5.903 8.112 12.596 1.00 82.69 82 GLN A O 1
ATOM 699 N N . ILE A 1 83 ? -6.468 6.124 11.719 1.00 89.94 83 ILE A N 1
ATOM 700 C CA . ILE A 1 83 ? -5.351 5.396 12.301 1.00 89.94 83 ILE A CA 1
ATOM 701 C C . ILE A 1 83 ? -4.043 5.816 11.633 1.00 89.94 83 ILE A C 1
ATOM 703 O O . ILE A 1 83 ? -3.808 5.611 10.442 1.00 89.94 83 ILE A O 1
ATOM 707 N N . GLN A 1 84 ? -3.161 6.367 12.452 1.00 91.12 84 GLN A N 1
ATOM 708 C CA . GLN A 1 84 ? -1.802 6.728 12.111 1.00 91.12 84 GLN A CA 1
ATOM 709 C C . GLN A 1 84 ? -0.864 5.526 12.260 1.00 91.12 84 GLN A C 1
ATOM 711 O O . GLN A 1 84 ? -1.054 4.634 13.089 1.00 91.12 84 GLN A O 1
ATOM 716 N N . VAL A 1 85 ? 0.197 5.528 11.461 1.00 9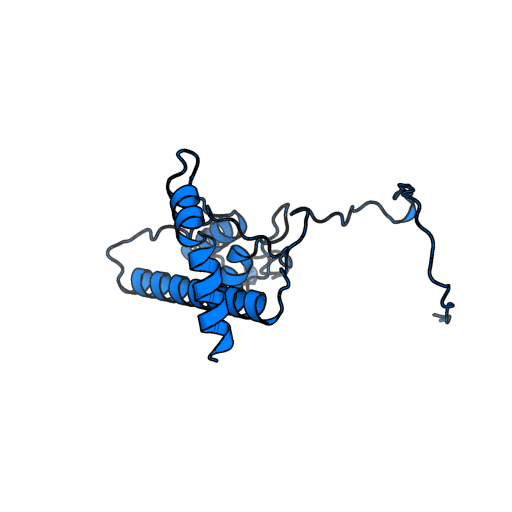1.75 85 VAL A N 1
ATOM 717 C CA . VAL A 1 85 ? 1.247 4.505 11.459 1.00 91.75 85 VAL A CA 1
ATOM 718 C C . VAL A 1 85 ? 2.615 5.162 11.345 1.00 91.75 85 VAL A C 1
ATOM 720 O O . VAL A 1 85 ? 2.728 6.336 10.987 1.00 91.75 85 VAL A O 1
ATOM 723 N N . ARG A 1 86 ? 3.687 4.414 11.633 1.00 90.19 86 ARG A N 1
ATOM 724 C CA . ARG A 1 86 ? 5.056 4.898 11.389 1.00 90.19 86 ARG A CA 1
ATOM 725 C C . ARG A 1 86 ? 5.249 5.286 9.909 1.00 90.19 86 ARG A C 1
ATOM 727 O O . ARG A 1 86 ? 4.747 4.566 9.037 1.00 90.19 86 ARG A O 1
ATOM 734 N N . PRO A 1 87 ? 6.040 6.341 9.614 1.00 88.56 87 PRO A N 1
ATOM 735 C CA . PRO A 1 87 ? 6.450 6.674 8.251 1.00 88.56 87 PRO A CA 1
ATOM 736 C C . PRO A 1 87 ? 7.048 5.470 7.529 1.00 88.56 87 PRO A C 1
ATOM 738 O O . PRO A 1 87 ? 7.694 4.630 8.156 1.00 88.56 87 PRO A O 1
ATOM 741 N N . SER A 1 88 ? 6.835 5.387 6.219 1.00 90.12 88 SER A N 1
ATOM 742 C CA . SER A 1 88 ? 7.250 4.223 5.443 1.00 90.12 88 SER A CA 1
ATOM 743 C C . SER A 1 88 ? 8.728 4.258 5.074 1.00 90.12 88 SER A C 1
ATOM 745 O O . SER A 1 88 ? 9.249 5.302 4.690 1.00 90.12 88 SER A O 1
ATOM 747 N N . HIS A 1 89 ? 9.385 3.097 5.099 1.00 88.00 89 HIS A N 1
ATOM 748 C CA . HIS A 1 89 ? 10.713 2.916 4.494 1.00 88.00 89 HIS A CA 1
ATOM 749 C C . HIS A 1 89 ? 10.650 2.621 2.984 1.00 88.00 89 HIS A C 1
ATOM 751 O O . HIS A 1 89 ? 11.682 2.504 2.328 1.00 88.00 89 HIS A O 1
ATOM 757 N N . LEU A 1 90 ? 9.437 2.505 2.432 1.00 90.25 90 LEU A N 1
ATOM 758 C CA . LEU A 1 90 ? 9.141 2.390 1.005 1.00 90.25 90 LEU A CA 1
ATOM 759 C C . LEU A 1 90 ? 9.709 1.151 0.293 1.00 90.25 90 LEU A C 1
ATOM 761 O O . LEU A 1 90 ? 9.670 1.109 -0.938 1.00 90.25 90 LEU A O 1
ATOM 765 N N . ASN A 1 91 ? 10.138 0.106 1.010 1.00 90.94 91 ASN A N 1
ATOM 766 C CA . ASN A 1 91 ? 10.491 -1.157 0.350 1.00 90.94 91 ASN A CA 1
ATOM 767 C C . ASN A 1 91 ? 9.228 -1.914 -0.069 1.00 90.94 91 ASN A C 1
ATOM 769 O O . ASN A 1 91 ? 8.220 -1.932 0.649 1.00 90.94 91 ASN A O 1
ATOM 773 N N . LEU A 1 92 ? 9.298 -2.533 -1.245 1.00 90.19 92 LEU A N 1
ATOM 774 C CA . LEU A 1 92 ? 8.232 -3.337 -1.827 1.00 90.19 92 LEU A CA 1
ATOM 775 C C . LEU A 1 92 ? 8.484 -4.818 -1.529 1.00 90.19 92 LEU A C 1
ATOM 777 O O . LEU A 1 92 ? 9.558 -5.333 -1.829 1.00 90.19 92 LEU A O 1
ATOM 781 N N . TYR A 1 93 ? 7.478 -5.501 -0.988 1.00 90.38 93 TYR A N 1
ATOM 782 C CA . TYR A 1 93 ? 7.537 -6.932 -0.699 1.00 90.38 93 TYR A CA 1
ATOM 783 C C . TYR A 1 93 ? 6.490 -7.662 -1.546 1.00 90.38 93 TYR A C 1
ATOM 785 O O . TYR A 1 93 ? 5.296 -7.477 -1.308 1.00 90.38 93 TYR A O 1
ATOM 793 N N . PRO A 1 94 ? 6.897 -8.474 -2.542 1.00 88.81 94 PRO A N 1
ATOM 794 C CA . PRO A 1 94 ? 5.959 -9.136 -3.455 1.00 88.81 94 PRO A CA 1
ATOM 795 C C . PRO A 1 94 ? 5.009 -10.126 -2.777 1.00 88.81 94 PRO A C 1
ATOM 797 O O . PRO A 1 94 ? 3.957 -10.441 -3.316 1.00 88.81 94 PRO A O 1
ATOM 800 N N . ASN A 1 95 ? 5.385 -10.640 -1.608 1.00 92.31 95 ASN A N 1
ATOM 801 C CA . ASN A 1 95 ? 4.597 -11.584 -0.826 1.00 92.31 95 ASN A CA 1
ATOM 802 C C . ASN A 1 95 ? 3.586 -10.900 0.109 1.00 92.31 95 ASN A C 1
ATOM 804 O O . ASN A 1 95 ? 3.007 -11.561 0.958 1.00 92.31 95 ASN A O 1
ATOM 808 N N . TRP A 1 96 ? 3.381 -9.591 0.007 1.00 94.56 96 TRP A N 1
ATOM 809 C CA . TRP A 1 96 ? 2.359 -8.896 0.783 1.00 94.56 96 TRP A CA 1
ATOM 810 C C . TRP A 1 96 ? 0.955 -9.187 0.231 1.00 94.56 96 TRP A C 1
ATOM 812 O O . TRP A 1 96 ? 0.760 -9.216 -0.985 1.00 94.56 96 TRP A O 1
ATOM 822 N N . ARG A 1 97 ? -0.039 -9.350 1.112 1.00 93.81 97 ARG A N 1
ATOM 823 C CA . ARG A 1 97 ? -1.455 -9.495 0.734 1.00 93.81 97 ARG A CA 1
ATOM 824 C C . ARG A 1 97 ? -2.395 -8.724 1.664 1.00 93.81 97 ARG A C 1
ATOM 826 O O . ARG A 1 97 ? -2.027 -8.384 2.789 1.00 93.81 97 ARG A O 1
ATOM 833 N N . LEU A 1 98 ? -3.625 -8.510 1.195 1.00 93.31 98 LEU A N 1
ATOM 834 C CA . LEU A 1 98 ? -4.728 -7.996 2.010 1.00 93.31 98 LEU A CA 1
ATOM 835 C C . LEU A 1 98 ? -5.287 -9.073 2.962 1.00 93.31 98 LEU A C 1
ATOM 837 O O . LEU A 1 98 ? -5.166 -10.264 2.664 1.00 93.31 98 LEU A O 1
ATOM 841 N N . PRO A 1 99 ? -5.897 -8.670 4.093 1.00 92.06 99 PRO A N 1
ATOM 842 C CA . PRO A 1 99 ? -6.681 -9.568 4.936 1.00 92.06 99 PRO A CA 1
ATOM 843 C C . PRO A 1 99 ? -7.815 -10.222 4.147 1.00 92.06 99 PRO A C 1
ATOM 845 O O . PRO A 1 99 ? -8.413 -9.583 3.285 1.00 92.06 99 PRO A O 1
ATOM 848 N N . GLU A 1 100 ? -8.117 -11.474 4.473 1.00 88.12 100 GLU A N 1
ATOM 849 C CA . GLU A 1 100 ? -9.267 -12.179 3.905 1.00 88.12 100 GLU A CA 1
ATOM 850 C C . GLU A 1 100 ? -10.584 -11.574 4.394 1.00 88.12 100 GLU A C 1
ATOM 852 O O . GLU A 1 100 ? -10.691 -11.065 5.515 1.00 88.12 100 GLU A O 1
ATOM 857 N N . ILE A 1 101 ? -11.593 -11.641 3.532 1.00 84.56 101 ILE A N 1
ATOM 858 C CA . ILE A 1 101 ? -12.962 -11.270 3.871 1.00 84.56 101 ILE A CA 1
ATOM 859 C C . ILE A 1 101 ? -13.574 -12.478 4.576 1.00 84.56 101 ILE A C 1
ATOM 861 O O . ILE A 1 101 ? -13.396 -13.607 4.139 1.00 84.56 101 ILE A O 1
ATOM 865 N N . SER A 1 102 ? -14.216 -12.254 5.722 1.00 73.12 102 SER A N 1
ATOM 866 C CA . SER A 1 102 ? -14.741 -13.357 6.539 1.00 73.12 102 SER A CA 1
ATOM 867 C C . SER A 1 102 ? -16.060 -13.915 6.003 1.00 73.12 102 SER A C 1
ATOM 869 O O . SER A 1 102 ? -16.273 -15.115 6.107 1.00 73.12 102 SER A O 1
ATOM 871 N N . ASP A 1 103 ? -16.898 -13.053 5.421 1.00 76.75 103 ASP A N 1
ATOM 872 C CA . ASP A 1 103 ? -18.178 -13.415 4.813 1.00 76.75 103 ASP A CA 1
ATOM 873 C C . ASP A 1 103 ? -18.109 -13.157 3.307 1.00 76.75 103 ASP A C 1
ATOM 875 O O . ASP A 1 103 ? -18.241 -12.024 2.843 1.00 76.75 103 ASP A O 1
ATOM 879 N N . GLU A 1 104 ? -17.881 -14.215 2.530 1.00 70.00 104 GLU A N 1
ATOM 880 C CA . GLU A 1 104 ? -17.904 -14.148 1.061 1.00 70.00 104 GLU A CA 1
ATOM 881 C C . GLU A 1 104 ? -19.298 -13.768 0.527 1.00 70.00 104 GLU A C 1
ATOM 883 O O . GLU A 1 104 ? -19.420 -13.205 -0.561 1.00 70.00 104 GLU A O 1
ATOM 888 N N . ASP A 1 105 ? -20.357 -13.988 1.307 1.00 77.44 105 ASP A N 1
ATOM 889 C CA . ASP A 1 105 ? -21.723 -13.626 0.921 1.00 77.44 105 ASP A CA 1
ATOM 890 C C . ASP A 1 105 ? -22.010 -12.120 1.064 1.00 77.44 105 ASP A C 1
ATOM 892 O O . ASP A 1 105 ? -22.920 -11.600 0.413 1.00 77.44 105 ASP A O 1
ATOM 896 N N . ASP A 1 106 ? -21.189 -11.379 1.818 1.00 87.06 106 ASP A N 1
ATOM 897 C CA . ASP A 1 106 ? -21.323 -9.929 1.960 1.00 87.06 106 ASP A CA 1
ATOM 898 C C . ASP A 1 106 ? -20.808 -9.206 0.700 1.00 87.06 106 ASP A C 1
ATOM 900 O O . ASP A 1 106 ? -19.609 -8.984 0.478 1.00 87.06 106 ASP A O 1
ATOM 904 N N . ALA A 1 107 ? -21.755 -8.827 -0.159 1.00 88.56 107 ALA A N 1
ATOM 905 C CA . ALA A 1 107 ? -21.483 -8.097 -1.390 1.00 88.56 107 ALA A CA 1
ATOM 906 C C . ALA A 1 107 ? -20.848 -6.718 -1.146 1.00 88.56 107 ALA A C 1
ATOM 908 O O . ALA A 1 107 ? -20.026 -6.278 -1.958 1.00 88.56 107 ALA A O 1
ATOM 909 N N . GLU A 1 108 ? -21.193 -6.043 -0.048 1.00 88.44 108 GLU A N 1
ATOM 910 C CA . GLU A 1 108 ? -20.640 -4.733 0.287 1.00 88.44 108 GLU A CA 1
ATOM 911 C C . GLU A 1 108 ? -19.183 -4.869 0.735 1.00 88.44 108 GLU A C 1
ATOM 913 O O . GLU A 1 108 ? -18.314 -4.150 0.228 1.00 88.44 108 GLU A O 1
ATOM 918 N N . ALA A 1 109 ? -18.883 -5.845 1.597 1.00 85.56 109 ALA A N 1
ATOM 919 C CA . ALA A 1 109 ? -17.518 -6.139 2.026 1.00 85.56 109 ALA A CA 1
ATOM 920 C C . ALA A 1 109 ? -16.618 -6.542 0.847 1.00 85.56 109 ALA A C 1
ATOM 922 O O . ALA A 1 109 ? -15.488 -6.048 0.732 1.00 85.56 109 ALA A O 1
ATOM 923 N N . ARG A 1 110 ? -17.120 -7.372 -0.080 1.00 88.88 110 ARG A N 1
ATOM 924 C CA . ARG A 1 110 ? -16.406 -7.730 -1.320 1.00 88.88 110 ARG A CA 1
ATOM 925 C C . ARG A 1 110 ? -16.116 -6.522 -2.192 1.00 88.88 110 ARG A C 1
ATOM 927 O O . ARG A 1 110 ? -14.987 -6.357 -2.665 1.00 88.88 110 ARG A O 1
ATOM 934 N N . GLU A 1 111 ? -17.102 -5.655 -2.394 1.00 91.00 111 GLU A N 1
ATOM 935 C CA . GLU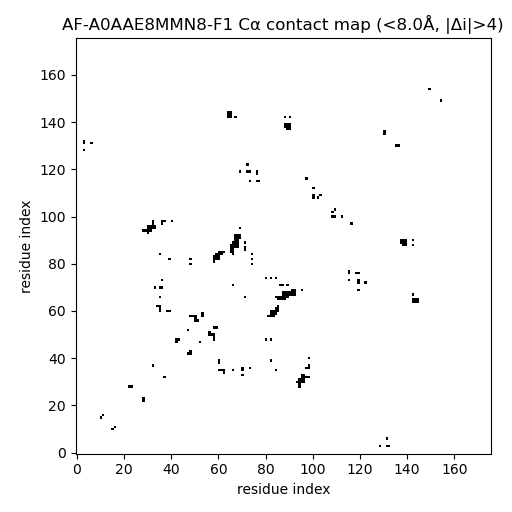 A 1 111 ? -16.918 -4.453 -3.199 1.00 91.00 111 GLU A CA 1
ATOM 936 C C . GLU A 1 111 ? -15.947 -3.466 -2.533 1.00 91.00 111 GLU A C 1
ATOM 938 O O . GLU A 1 111 ? -15.080 -2.906 -3.210 1.00 91.00 111 GLU A O 1
ATOM 943 N N . ALA A 1 112 ? -16.016 -3.293 -1.211 1.00 88.56 112 ALA A N 1
ATOM 944 C CA . ALA A 1 112 ? -15.076 -2.471 -0.453 1.00 88.56 112 ALA A CA 1
ATOM 945 C C . ALA A 1 112 ? -13.638 -3.008 -0.557 1.00 88.56 112 ALA A C 1
ATOM 947 O O . ALA A 1 112 ? -12.709 -2.252 -0.864 1.00 88.56 112 ALA A O 1
ATOM 948 N N . HIS A 1 113 ? -13.450 -4.319 -0.392 1.00 90.31 113 HIS A N 1
ATOM 949 C CA . HIS A 1 113 ? -12.153 -4.974 -0.549 1.00 90.31 113 HIS A CA 1
ATOM 950 C C . HIS A 1 113 ? -11.602 -4.825 -1.979 1.00 90.31 113 HIS A C 1
ATOM 952 O O . HIS A 1 113 ? -10.427 -4.496 -2.173 1.00 90.31 113 HIS A O 1
ATOM 958 N N . ARG A 1 114 ? -12.454 -4.977 -3.002 1.00 91.75 114 ARG A N 1
ATOM 959 C CA . ARG A 1 114 ? -12.083 -4.776 -4.411 1.00 91.75 114 ARG A CA 1
ATOM 960 C C . ARG A 1 114 ? -11.689 -3.326 -4.701 1.00 91.75 114 ARG A C 1
ATOM 962 O O . ARG A 1 114 ? -10.680 -3.092 -5.372 1.00 91.75 114 ARG A O 1
ATOM 969 N N . LYS A 1 115 ? -12.445 -2.347 -4.189 1.00 92.69 115 LYS A N 1
ATOM 970 C CA . LYS A 1 115 ? -12.127 -0.910 -4.302 1.00 92.69 115 LYS A CA 1
ATOM 971 C C . LYS A 1 115 ? -10.781 -0.589 -3.661 1.00 92.69 115 LYS A C 1
ATOM 973 O O . LYS A 1 115 ? -9.957 0.088 -4.277 1.00 92.69 115 LYS A O 1
ATOM 978 N N . LEU A 1 116 ? -10.529 -1.123 -2.469 1.00 92.50 116 LEU A N 1
ATOM 979 C CA . LEU A 1 116 ? -9.256 -0.974 -1.775 1.00 92.50 116 LEU A CA 1
ATOM 980 C C . LEU A 1 116 ? -8.094 -1.544 -2.598 1.00 92.50 116 LEU A C 1
ATOM 982 O O . LEU A 1 116 ? -7.092 -0.856 -2.805 1.00 92.50 116 LEU A O 1
ATOM 986 N N . LEU A 1 117 ? -8.232 -2.774 -3.102 1.00 93.06 117 LEU A N 1
ATOM 987 C CA . LEU A 1 117 ? -7.205 -3.409 -3.927 1.00 93.06 117 LEU A CA 1
ATOM 988 C C . LEU A 1 117 ? -6.919 -2.587 -5.189 1.00 93.06 117 LEU A C 1
ATOM 990 O O . LEU A 1 117 ? -5.756 -2.373 -5.534 1.00 93.06 117 LEU A O 1
ATOM 994 N N . LYS A 1 118 ? -7.965 -2.075 -5.847 1.00 95.00 118 LYS A N 1
ATOM 995 C CA . LYS A 1 118 ? -7.835 -1.204 -7.020 1.00 95.00 118 LYS A CA 1
ATOM 996 C C . LYS A 1 118 ? -7.081 0.087 -6.686 1.00 95.00 118 LYS A C 1
ATOM 998 O O . LYS A 1 118 ? -6.153 0.433 -7.413 1.00 95.00 118 LYS A O 1
ATOM 1003 N N . SER A 1 119 ? -7.405 0.744 -5.570 1.00 94.94 119 SER A N 1
ATOM 1004 C CA . SER A 1 119 ? -6.702 1.952 -5.105 1.00 94.94 119 SER A CA 1
ATOM 1005 C C . SER A 1 119 ? -5.213 1.690 -4.848 1.00 94.94 119 SER A C 1
ATOM 1007 O O . SER A 1 119 ? -4.345 2.444 -5.296 1.00 94.94 119 SER A O 1
ATOM 1009 N N . ILE A 1 120 ? -4.884 0.583 -4.174 1.00 95.12 120 ILE A N 1
ATOM 1010 C CA . ILE A 1 120 ? -3.489 0.192 -3.929 1.00 95.12 120 ILE A CA 1
ATOM 1011 C C . ILE A 1 120 ? -2.776 -0.091 -5.257 1.00 95.12 120 ILE A C 1
ATOM 1013 O O . ILE A 1 120 ? -1.665 0.395 -5.469 1.00 95.12 120 ILE A O 1
ATOM 1017 N N . ALA A 1 121 ? -3.411 -0.824 -6.174 1.00 94.50 121 ALA A N 1
ATOM 1018 C CA . ALA A 1 121 ? -2.847 -1.128 -7.486 1.00 94.50 121 ALA A CA 1
ATOM 1019 C C . ALA A 1 121 ? -2.598 0.139 -8.321 1.00 94.50 121 ALA A C 1
ATOM 1021 O O . ALA A 1 121 ? -1.564 0.249 -8.980 1.00 94.50 121 ALA A O 1
ATOM 1022 N N . GLU A 1 122 ? -3.497 1.122 -8.274 1.00 96.12 122 GLU A N 1
ATOM 1023 C CA . GLU A 1 122 ? -3.308 2.423 -8.925 1.00 96.12 122 GLU A CA 1
ATOM 1024 C C . GLU A 1 122 ? -2.113 3.181 -8.342 1.00 96.12 122 GLU A C 1
ATOM 1026 O O . GLU A 1 122 ? -1.279 3.678 -9.100 1.00 96.12 122 GLU A O 1
ATOM 1031 N N . LYS 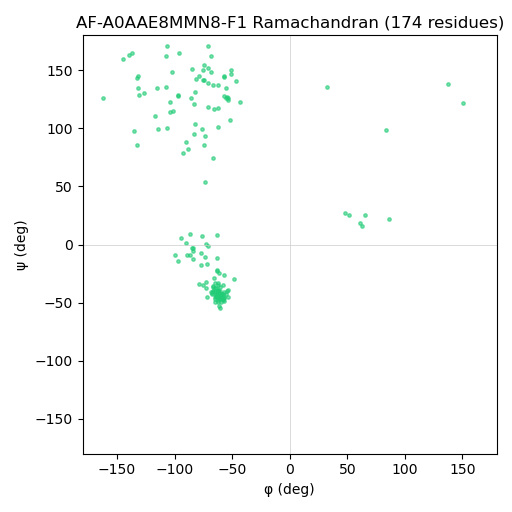A 1 123 ? -1.956 3.197 -7.013 1.00 95.00 123 LYS A N 1
ATOM 1032 C CA . LYS A 1 123 ? -0.777 3.787 -6.358 1.00 95.00 123 LYS A CA 1
ATOM 1033 C C . LYS A 1 123 ? 0.516 3.086 -6.782 1.00 95.00 123 LYS A C 1
ATOM 1035 O O . LYS A 1 123 ? 1.479 3.772 -7.113 1.00 95.00 123 LYS A O 1
ATOM 1040 N N . VAL A 1 124 ? 0.530 1.751 -6.854 1.00 93.75 124 VAL A N 1
ATOM 1041 C CA . VAL A 1 124 ? 1.687 0.976 -7.344 1.00 93.75 124 VAL A CA 1
ATOM 1042 C C . VAL A 1 124 ? 2.014 1.327 -8.797 1.00 93.75 124 VAL A C 1
ATOM 1044 O O . VAL A 1 124 ? 3.175 1.577 -9.114 1.00 93.75 124 VAL A O 1
ATOM 1047 N N . ARG A 1 125 ? 1.008 1.405 -9.679 1.00 93.06 125 ARG A N 1
ATOM 1048 C CA . ARG A 1 125 ? 1.194 1.795 -11.089 1.00 93.06 125 ARG A CA 1
ATOM 1049 C C . ARG A 1 125 ? 1.749 3.208 -11.220 1.00 93.06 125 ARG A C 1
ATOM 1051 O O . ARG A 1 125 ? 2.644 3.438 -12.028 1.00 93.06 125 ARG A O 1
ATOM 1058 N N . ASN A 1 126 ? 1.232 4.149 -10.437 1.00 93.12 126 ASN A N 1
ATOM 1059 C CA . ASN A 1 126 ? 1.714 5.527 -10.437 1.00 93.12 126 ASN A CA 1
ATOM 1060 C C . ASN A 1 126 ? 3.155 5.610 -9.931 1.00 93.12 126 ASN A C 1
ATOM 1062 O O . ASN A 1 126 ? 3.954 6.364 -10.482 1.00 93.12 126 ASN A O 1
ATOM 1066 N N . ASP A 1 127 ? 3.514 4.798 -8.936 1.00 92.00 127 ASP A N 1
ATOM 1067 C CA . ASP A 1 127 ? 4.886 4.731 -8.445 1.00 92.00 127 ASP A CA 1
ATOM 1068 C C . ASP A 1 127 ? 5.839 4.133 -9.487 1.00 92.00 127 ASP A C 1
ATOM 1070 O O . ASP A 1 127 ? 6.907 4.690 -9.715 1.00 92.00 127 ASP A O 1
ATOM 1074 N N . ALA A 1 128 ? 5.417 3.078 -10.192 1.00 89.81 128 ALA A N 1
ATOM 1075 C CA . ALA A 1 128 ? 6.181 2.497 -11.295 1.00 89.81 128 ALA A CA 1
ATOM 1076 C C . ALA A 1 128 ? 6.411 3.511 -12.428 1.00 89.81 128 ALA A C 1
ATOM 1078 O O . ALA A 1 128 ? 7.547 3.701 -12.855 1.00 89.81 128 ALA A O 1
ATOM 1079 N N . LYS A 1 129 ? 5.361 4.229 -12.857 1.00 91.56 129 LYS A N 1
ATOM 1080 C CA . LYS A 1 129 ? 5.473 5.316 -13.849 1.00 91.56 129 LYS A CA 1
ATOM 1081 C C . LYS A 1 129 ? 6.448 6.397 -13.390 1.00 91.56 129 LYS A C 1
ATOM 1083 O O . LYS A 1 129 ? 7.304 6.817 -14.160 1.00 91.56 129 LYS A O 1
ATOM 1088 N N . ARG A 1 130 ? 6.348 6.820 -12.127 1.00 90.56 130 ARG A N 1
ATOM 1089 C CA . ARG A 1 130 ? 7.261 7.809 -11.549 1.00 90.56 130 ARG A CA 1
ATOM 1090 C C . ARG A 1 130 ? 8.702 7.302 -11.547 1.00 90.56 130 ARG A C 1
ATOM 1092 O O . ARG A 1 130 ? 9.601 8.064 -11.873 1.00 90.56 130 ARG A O 1
ATOM 1099 N N . THR A 1 131 ? 8.935 6.044 -11.177 1.00 89.06 131 THR A N 1
ATOM 1100 C CA . THR A 1 131 ? 10.277 5.448 -11.174 1.00 89.06 131 THR A CA 1
ATOM 1101 C C . THR A 1 131 ? 10.867 5.361 -12.577 1.00 89.06 131 THR A C 1
ATOM 1103 O O . THR A 1 131 ? 12.052 5.642 -12.717 1.00 89.06 131 THR A O 1
ATOM 1106 N N . LEU A 1 132 ? 10.060 5.064 -13.600 1.00 87.62 132 LEU A N 1
ATOM 1107 C CA . LEU A 1 132 ? 10.493 5.127 -15.000 1.00 87.62 132 LEU A CA 1
ATOM 1108 C C . LEU A 1 132 ? 10.915 6.549 -15.389 1.00 87.62 132 LEU A C 1
ATOM 1110 O O . LEU A 1 132 ? 12.052 6.767 -15.795 1.00 87.62 132 LEU A O 1
ATOM 1114 N N . GLN A 1 133 ? 10.048 7.534 -15.141 1.00 88.06 133 GLN A N 1
ATOM 1115 C CA . GLN A 1 133 ? 10.306 8.940 -15.482 1.00 88.06 133 GLN A CA 1
ATOM 1116 C C . GLN A 1 133 ? 11.520 9.527 -14.752 1.00 88.06 133 GLN A C 1
ATOM 1118 O O . GLN A 1 133 ? 12.310 10.258 -15.336 1.00 88.06 133 GLN A O 1
ATOM 1123 N N . GLN A 1 134 ? 11.655 9.242 -13.456 1.00 87.88 134 GLN A N 1
ATOM 1124 C CA . GLN A 1 134 ? 12.704 9.820 -12.609 1.00 87.88 134 GLN A CA 1
ATOM 1125 C C . GLN A 1 134 ? 13.990 8.990 -12.603 1.00 87.88 134 GLN A C 1
ATOM 1127 O O . GLN A 1 134 ? 14.974 9.407 -11.995 1.00 87.88 134 GLN A O 1
ATOM 1132 N N . ARG A 1 135 ? 13.963 7.780 -13.182 1.00 83.44 135 ARG A N 1
ATOM 1133 C CA . ARG A 1 135 ? 15.051 6.786 -13.142 1.00 83.44 135 ARG A CA 1
ATOM 1134 C C . ARG A 1 135 ? 15.615 6.546 -11.734 1.00 83.44 135 ARG A C 1
ATOM 1136 O O . ARG A 1 135 ? 16.774 6.187 -11.564 1.00 83.44 135 ARG A O 1
ATOM 1143 N N . THR A 1 136 ? 14.785 6.757 -10.711 1.00 82.06 136 THR A N 1
ATOM 1144 C CA . THR A 1 136 ? 15.174 6.726 -9.297 1.00 82.06 136 THR A CA 1
ATOM 1145 C C . THR A 1 136 ? 14.197 5.869 -8.502 1.00 82.06 136 THR A C 1
ATOM 1147 O O . THR A 1 136 ? 12.972 5.992 -8.623 1.00 82.06 136 THR A O 1
ATOM 1150 N N . ILE A 1 137 ? 14.742 5.009 -7.641 1.00 78.69 137 ILE A N 1
ATOM 1151 C CA . ILE A 1 137 ? 13.963 4.163 -6.738 1.00 78.69 137 ILE A CA 1
ATOM 1152 C C . ILE A 1 137 ? 13.903 4.833 -5.366 1.00 78.69 137 ILE A C 1
ATOM 1154 O O . ILE A 1 137 ? 14.924 5.171 -4.775 1.00 78.69 137 ILE A O 1
ATOM 1158 N N . LYS A 1 138 ? 12.691 4.993 -4.826 1.00 74.88 138 LYS A N 1
ATOM 1159 C CA . LYS A 1 138 ? 12.496 5.427 -3.436 1.00 74.88 138 LYS A CA 1
ATOM 1160 C C . LYS A 1 138 ? 12.442 4.214 -2.510 1.00 74.88 138 LYS A C 1
ATOM 1162 O O . LYS A 1 138 ? 11.366 3.684 -2.260 1.00 74.88 138 LYS A O 1
ATOM 1167 N N . SER A 1 139 ? 13.580 3.751 -2.019 1.00 75.00 139 SER A N 1
ATOM 1168 C CA . SER A 1 139 ? 13.659 2.630 -1.072 1.00 75.00 139 SER A CA 1
ATOM 1169 C C . SER A 1 139 ? 14.790 2.850 -0.080 1.00 75.00 139 SER A C 1
ATOM 1171 O O . SER A 1 139 ? 15.727 3.594 -0.364 1.00 75.00 139 SER A O 1
ATOM 1173 N N . LYS A 1 140 ? 14.733 2.172 1.065 1.00 68.12 140 LYS A N 1
ATOM 1174 C CA . LYS A 1 140 ? 15.800 2.189 2.068 1.00 68.12 140 LYS A CA 1
ATOM 1175 C C . LYS A 1 140 ? 16.540 0.852 2.054 1.00 68.12 140 LYS A C 1
ATOM 1177 O O . LYS A 1 140 ? 15.896 -0.195 2.052 1.00 68.12 140 LYS A O 1
ATOM 1182 N N . GLN A 1 141 ? 17.877 0.879 2.091 1.00 61.53 141 GLN A N 1
ATOM 1183 C CA . GLN A 1 141 ? 18.700 -0.345 2.124 1.00 61.53 141 GLN A CA 1
ATOM 1184 C C . GLN A 1 141 ? 18.314 -1.280 3.279 1.00 61.53 141 GLN A C 1
ATOM 1186 O O . GLN A 1 141 ? 18.227 -2.490 3.090 1.00 61.53 141 GLN A O 1
ATOM 1191 N N . HIS A 1 142 ? 18.024 -0.717 4.454 1.00 65.88 142 HIS A N 1
ATOM 1192 C CA . HIS A 1 142 ? 17.560 -1.468 5.616 1.00 65.88 142 HIS A CA 1
ATOM 1193 C C . HIS A 1 142 ? 16.133 -1.065 5.985 1.00 65.88 142 HIS A C 1
ATOM 1195 O O . HIS A 1 142 ? 15.809 0.121 6.049 1.00 65.88 142 HIS A O 1
ATOM 1201 N N . ASP A 1 143 ? 15.287 -2.061 6.248 1.00 64.06 143 ASP A N 1
ATOM 1202 C CA . ASP A 1 143 ? 13.898 -1.874 6.689 1.00 64.06 143 ASP A CA 1
ATOM 1203 C C . ASP A 1 143 ? 13.782 -1.500 8.179 1.00 64.06 143 ASP A C 1
ATOM 1205 O O . ASP A 1 143 ? 12.715 -1.126 8.663 1.00 64.06 143 ASP A O 1
ATOM 1209 N N . SER A 1 144 ? 14.903 -1.532 8.900 1.00 60.97 144 SER A N 1
ATOM 1210 C CA . SER A 1 144 ? 15.032 -1.003 10.250 1.00 60.97 144 SER A CA 1
ATOM 1211 C C . SER A 1 144 ? 15.195 0.518 10.245 1.00 60.97 144 SER A C 1
ATOM 1213 O O . SER A 1 144 ? 15.886 1.122 9.413 1.00 60.97 144 SER A O 1
ATOM 1215 N N . ASN A 1 145 ? 14.621 1.166 11.253 1.00 55.22 145 ASN A N 1
ATOM 1216 C CA . ASN A 1 145 ? 15.080 2.486 11.647 1.00 55.22 145 ASN A CA 1
ATOM 1217 C C . ASN A 1 145 ? 16.295 2.326 12.555 1.0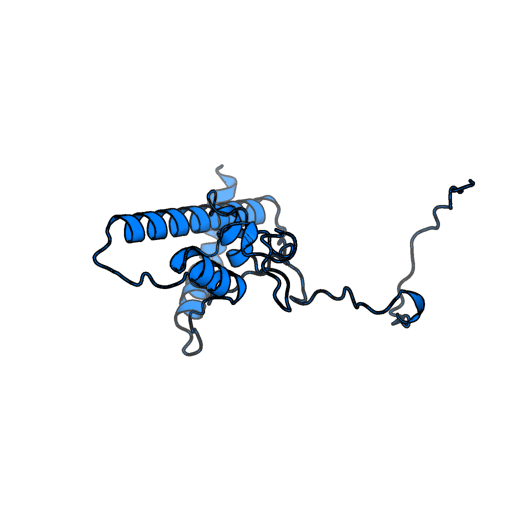0 55.22 145 ASN A C 1
ATOM 1219 O O . ASN A 1 145 ? 16.142 2.070 13.742 1.00 55.22 145 ASN A O 1
ATOM 1223 N N . THR A 1 146 ? 17.492 2.581 12.030 1.00 50.88 146 THR A N 1
ATOM 1224 C CA . THR A 1 146 ? 18.632 3.000 12.858 1.00 50.88 146 THR A CA 1
ATOM 1225 C C . THR A 1 146 ? 18.423 4.454 13.302 1.00 50.88 146 THR A C 1
ATOM 1227 O O . THR A 1 146 ? 19.250 5.319 13.064 1.00 50.88 146 THR A O 1
ATOM 1230 N N . TYR A 1 147 ? 17.275 4.756 13.908 1.00 50.28 147 TYR A N 1
ATOM 1231 C CA . TYR A 1 147 ? 17.260 5.752 14.970 1.00 50.28 147 TYR A CA 1
ATOM 1232 C C . TYR A 1 147 ? 17.442 4.923 16.216 1.00 50.28 147 TYR A C 1
ATOM 1234 O O . TYR A 1 147 ? 16.484 4.511 16.868 1.00 50.28 147 TYR A O 1
ATOM 1242 N N . SER A 1 148 ? 18.691 4.547 16.449 1.00 46.75 148 SER A N 1
ATOM 1243 C CA . SER A 1 148 ? 19.050 3.983 17.721 1.00 46.75 148 SER A CA 1
ATOM 1244 C C . SER A 1 148 ? 18.588 4.991 18.772 1.00 46.75 148 SER A C 1
ATOM 1246 O O . SER A 1 148 ? 18.921 6.172 18.713 1.00 46.75 148 SER A O 1
ATOM 1248 N N . ALA A 1 149 ? 17.802 4.534 19.741 1.00 53.31 149 ALA A N 1
ATOM 1249 C CA . ALA A 1 149 ? 17.543 5.309 20.947 1.00 53.31 149 ALA A CA 1
ATOM 1250 C C . ALA A 1 149 ? 18.836 5.540 21.756 1.00 53.31 149 ALA A C 1
ATOM 1252 O O . ALA A 1 149 ? 18.759 6.034 22.874 1.00 53.31 149 ALA A O 1
ATOM 1253 N N . THR A 1 150 ? 20.019 5.179 21.226 1.00 53.28 150 THR A N 1
ATOM 1254 C CA . THR A 1 150 ? 21.284 5.658 21.758 1.00 53.28 150 THR A CA 1
ATOM 1255 C C . THR A 1 150 ? 21.308 7.171 21.613 1.00 53.28 150 THR A C 1
ATOM 1257 O O . THR A 1 150 ? 21.292 7.701 20.498 1.00 53.28 150 THR A O 1
ATOM 1260 N N . PRO A 1 151 ? 21.371 7.889 22.738 1.00 57.25 151 PRO A N 1
ATOM 1261 C CA . PRO A 1 151 ? 21.690 9.300 22.720 1.00 57.25 151 PRO A CA 1
ATOM 1262 C C . PRO A 1 151 ? 22.961 9.528 21.899 1.00 57.25 151 PRO A C 1
ATOM 1264 O O . PRO A 1 151 ? 23.841 8.664 21.875 1.00 57.25 151 PRO A O 1
ATOM 1267 N N . ARG A 1 152 ? 23.093 10.697 21.261 1.00 57.53 152 ARG A N 1
ATOM 1268 C CA . ARG A 1 152 ? 24.264 11.033 20.425 1.00 57.53 152 ARG A CA 1
ATOM 1269 C C . ARG A 1 152 ? 25.608 10.743 21.110 1.00 57.53 152 ARG A C 1
ATOM 1271 O O . ARG A 1 152 ? 26.555 10.392 20.422 1.00 57.53 152 ARG A O 1
ATOM 1278 N N . TYR A 1 153 ? 25.676 10.820 22.441 1.00 63.34 153 TYR A N 1
ATOM 1279 C CA . TYR A 1 153 ? 26.884 10.534 23.219 1.00 63.34 153 TYR A CA 1
ATOM 1280 C C . TYR A 1 153 ? 27.273 9.040 23.296 1.00 63.34 153 TYR A C 1
ATOM 1282 O O . TYR A 1 153 ? 28.409 8.734 23.641 1.00 63.34 153 TYR A O 1
ATOM 1290 N N . LEU A 1 154 ? 26.368 8.107 22.973 1.00 55.84 154 LEU A N 1
ATOM 1291 C CA . LEU A 1 154 ? 26.646 6.661 22.892 1.00 55.84 154 LEU A CA 1
ATOM 1292 C C . LEU A 1 154 ? 26.873 6.169 21.458 1.00 55.84 154 LEU A C 1
ATOM 1294 O O . LEU A 1 154 ? 27.261 5.016 21.259 1.00 55.84 154 LEU A O 1
ATOM 1298 N N . ALA A 1 155 ? 26.631 7.010 20.450 1.00 56.16 155 ALA A N 1
ATOM 1299 C CA . ALA A 1 155 ? 26.938 6.683 19.066 1.00 56.16 155 ALA A CA 1
ATOM 1300 C C . ALA A 1 155 ? 28.459 6.770 18.859 1.00 56.16 155 ALA A C 1
ATOM 1302 O O . ALA A 1 155 ? 28.988 7.804 18.457 1.00 56.16 155 ALA A O 1
ATOM 1303 N N . LYS A 1 156 ? 29.186 5.687 19.163 1.00 49.38 156 LYS A N 1
ATOM 1304 C CA . LYS A 1 156 ? 30.587 5.549 18.746 1.00 49.38 156 LYS A CA 1
ATOM 1305 C C . LYS A 1 156 ? 30.662 5.767 17.233 1.00 49.38 156 LYS A C 1
ATOM 1307 O O . LYS A 1 156 ? 29.974 5.079 16.480 1.00 49.38 156 LYS A O 1
ATOM 1312 N N . ARG A 1 157 ? 31.492 6.726 16.808 1.00 45.22 157 ARG A N 1
ATOM 1313 C CA . ARG A 1 157 ? 31.890 6.930 15.410 1.00 45.22 157 ARG A CA 1
ATOM 1314 C C . ARG A 1 157 ? 32.395 5.597 14.857 1.00 45.22 157 ARG A C 1
ATOM 1316 O O . ARG A 1 157 ? 33.487 5.164 15.203 1.00 45.22 157 ARG A O 1
ATOM 1323 N N . SER A 1 158 ? 31.618 4.949 13.998 1.00 41.47 158 SER A N 1
ATOM 1324 C CA . SER A 1 158 ? 32.200 4.052 13.009 1.00 41.47 158 SER A CA 1
ATOM 1325 C C . SER A 1 158 ? 32.847 4.951 11.960 1.00 41.47 158 SER A C 1
ATOM 1327 O O . SER A 1 158 ? 32.167 5.469 11.074 1.00 41.47 158 SER A O 1
ATOM 1329 N N . GLU A 1 159 ? 34.136 5.230 12.134 1.00 39.41 159 GLU A N 1
ATOM 1330 C CA . GLU A 1 159 ? 34.962 5.872 11.118 1.00 39.41 159 GLU A CA 1
ATOM 1331 C C . GLU A 1 159 ? 35.018 4.965 9.887 1.00 39.41 159 GLU A C 1
ATOM 1333 O O . GLU A 1 159 ? 35.745 3.979 9.845 1.00 39.41 159 GLU A O 1
ATOM 1338 N N . SER A 1 160 ? 34.231 5.303 8.871 1.00 36.53 160 SER A N 1
ATOM 1339 C CA . SER A 1 160 ? 34.612 5.052 7.489 1.00 36.53 160 SER A CA 1
ATOM 1340 C C . SER A 1 160 ? 34.972 6.404 6.894 1.00 36.53 160 SER A C 1
ATOM 1342 O O . SER A 1 160 ? 34.102 7.224 6.595 1.00 36.53 160 SER A O 1
ATOM 1344 N N . THR A 1 161 ? 36.275 6.644 6.824 1.00 39.00 161 THR A N 1
ATOM 1345 C CA . THR A 1 161 ? 36.924 7.727 6.094 1.00 39.00 161 THR A CA 1
ATOM 1346 C C . THR A 1 161 ? 36.304 7.898 4.711 1.00 39.00 161 THR A C 1
ATOM 1348 O O . THR A 1 161 ? 36.292 6.952 3.929 1.00 39.00 161 THR A O 1
ATOM 1351 N N . ASN A 1 162 ? 35.799 9.093 4.418 1.00 30.34 162 ASN A N 1
ATOM 1352 C CA . ASN A 1 162 ? 36.179 9.842 3.225 1.00 30.34 162 ASN A CA 1
ATOM 1353 C C . ASN A 1 162 ? 35.791 11.311 3.412 1.00 30.34 162 ASN A C 1
ATOM 1355 O O . ASN A 1 162 ? 34.674 11.653 3.799 1.00 30.34 162 ASN A O 1
ATOM 1359 N N . SER A 1 163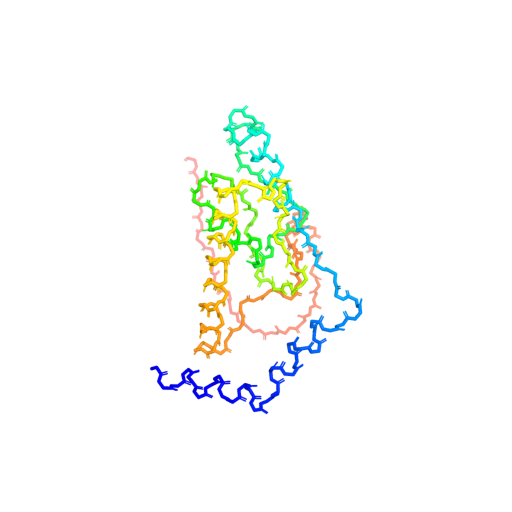 ? 36.808 12.135 3.219 1.00 40.50 163 SER A N 1
ATOM 1360 C CA . SER A 1 163 ? 36.864 13.586 3.261 1.00 40.50 163 SER A CA 1
ATOM 1361 C C . SER A 1 163 ? 35.970 14.233 2.204 1.00 40.50 163 SER A C 1
ATOM 1363 O O . SER A 1 163 ? 35.929 13.763 1.072 1.00 40.50 163 SER A O 1
ATOM 1365 N N . ASP A 1 164 ? 35.261 15.292 2.605 1.00 32.56 164 ASP A N 1
ATOM 1366 C CA . ASP A 1 164 ? 35.211 16.614 1.951 1.00 32.56 164 ASP A CA 1
ATOM 1367 C C . ASP A 1 164 ? 33.856 17.305 2.172 1.00 32.56 164 ASP A C 1
ATOM 1369 O O . ASP A 1 164 ? 32.802 16.811 1.778 1.00 32.56 164 ASP A O 1
ATOM 1373 N N . GLY A 1 165 ? 33.897 18.498 2.774 1.00 29.05 165 GLY A N 1
ATOM 1374 C CA . GLY A 1 165 ? 32.806 19.477 2.713 1.00 29.05 165 GLY A CA 1
ATOM 1375 C C . GLY A 1 165 ? 32.494 20.176 4.042 1.00 29.05 165 GLY A C 1
ATOM 1376 O O . GLY A 1 165 ? 32.527 19.530 5.086 1.00 29.05 165 GLY A O 1
ATOM 1377 N N . PRO A 1 166 ? 32.234 21.498 4.038 1.00 37.22 166 PRO A N 1
ATOM 1378 C CA . PRO A 1 166 ? 32.734 22.396 5.070 1.00 37.22 166 PRO A CA 1
ATOM 1379 C C . PRO A 1 166 ? 31.749 22.695 6.204 1.00 37.22 166 PRO A C 1
ATOM 1381 O O . PRO A 1 166 ? 30.541 22.474 6.118 1.00 37.22 166 PRO A O 1
ATOM 1384 N N . ALA A 1 167 ? 32.329 23.247 7.270 1.00 43.12 167 ALA A N 1
ATOM 1385 C CA . ALA A 1 167 ? 31.657 23.836 8.414 1.00 43.12 167 ALA A CA 1
ATOM 1386 C C . ALA A 1 167 ? 30.675 24.939 7.993 1.00 43.12 167 ALA A C 1
ATOM 1388 O O . ALA A 1 167 ? 31.034 25.836 7.234 1.00 43.12 167 ALA A O 1
ATOM 1389 N N . TYR A 1 168 ? 29.473 24.909 8.566 1.00 32.31 168 TYR A N 1
ATOM 1390 C CA . TYR A 1 168 ? 28.645 26.100 8.698 1.00 32.31 168 TYR A CA 1
ATOM 1391 C C . TYR A 1 168 ? 28.225 26.281 10.153 1.00 32.31 168 TYR A C 1
ATOM 1393 O O . TYR A 1 168 ? 27.806 25.341 10.829 1.00 32.31 168 TYR A O 1
ATOM 1401 N N . CYS A 1 169 ? 28.449 27.513 10.598 1.00 33.19 169 CYS A N 1
ATOM 1402 C CA . CYS A 1 169 ? 28.491 27.984 11.967 1.00 33.19 169 CYS A CA 1
ATOM 1403 C C . CYS A 1 169 ? 27.127 28.025 12.662 1.00 33.19 169 CYS A C 1
ATOM 1405 O O . CYS A 1 169 ? 26.085 28.254 12.047 1.00 33.19 169 CYS A O 1
ATOM 1407 N N . GLU A 1 170 ? 27.204 27.865 13.982 1.00 36.56 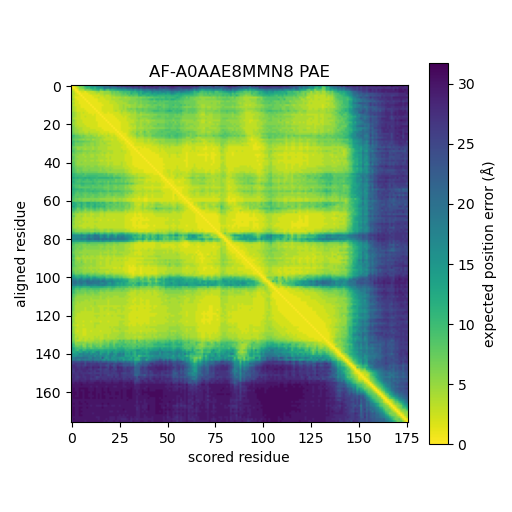170 GLU A N 1
ATOM 1408 C CA . GLU A 1 170 ? 26.203 28.237 14.975 1.00 36.56 170 GLU A CA 1
ATOM 1409 C C . GLU A 1 170 ? 25.653 29.651 14.764 1.00 36.56 170 GLU A C 1
ATOM 1411 O O . GLU A 1 170 ? 26.409 30.597 14.541 1.00 36.56 170 GLU A O 1
ATOM 1416 N N . VAL A 1 171 ? 24.342 29.802 14.973 1.00 40.44 171 VAL A N 1
ATOM 1417 C CA . VAL A 1 171 ? 23.769 31.056 15.473 1.00 40.44 171 VAL A CA 1
ATOM 1418 C C . VAL A 1 171 ? 22.790 30.735 16.606 1.00 40.44 171 VAL A C 1
ATOM 1420 O O . VAL A 1 171 ? 21.616 30.447 16.407 1.00 40.44 171 VAL A O 1
ATOM 1423 N N . ASP A 1 172 ? 23.387 30.629 17.786 1.00 37.91 172 ASP A N 1
ATOM 1424 C CA . ASP A 1 172 ? 23.012 31.205 19.078 1.00 37.91 172 ASP A CA 1
ATOM 1425 C C . ASP A 1 172 ? 21.546 31.451 19.515 1.00 37.91 172 ASP A C 1
ATOM 1427 O O . ASP A 1 172 ? 20.764 32.165 18.895 1.00 37.91 172 ASP A O 1
ATOM 1431 N N . ARG A 1 173 ? 21.361 31.037 20.783 1.00 35.62 173 ARG A N 1
ATOM 1432 C CA . ARG A 1 173 ? 20.642 31.677 21.908 1.00 35.62 173 ARG A CA 1
ATOM 1433 C C . ARG A 1 173 ? 19.130 31.521 22.046 1.00 35.62 173 ARG A C 1
ATOM 1435 O O . ARG A 1 173 ? 18.328 32.343 21.624 1.00 35.62 173 ARG A O 1
ATOM 1442 N N . CYS A 1 174 ? 18.793 30.568 22.915 1.00 36.22 174 CYS A N 1
ATOM 1443 C CA . CYS A 1 174 ? 17.776 30.764 23.941 1.00 36.22 174 CYS A CA 1
ATOM 1444 C C . CYS A 1 174 ? 18.427 31.471 25.149 1.00 36.22 174 CYS A C 1
ATOM 1446 O O . CYS A 1 174 ? 19.347 30.919 25.750 1.00 36.22 174 CYS A O 1
ATOM 1448 N N . SER A 1 175 ? 17.928 32.649 25.521 1.00 38.72 175 SER A N 1
ATOM 1449 C CA . SER A 1 175 ? 18.067 33.213 26.868 1.00 38.72 175 SER A CA 1
ATOM 1450 C C . SER A 1 175 ? 16.694 33.685 27.336 1.00 38.72 175 SER A C 1
ATOM 1452 O O . SER A 1 175 ? 15.864 34.077 26.522 1.00 38.72 175 SER A O 1
ATOM 1454 N N . ARG A 1 176 ? 16.496 33.517 28.642 1.00 38.84 176 ARG A N 1
ATOM 1455 C CA . ARG A 1 176 ? 15.274 33.659 29.442 1.00 38.84 176 ARG A CA 1
ATOM 1456 C C . ARG A 1 176 ? 14.540 34.983 29.284 1.00 38.84 176 ARG A C 1
ATOM 1458 O O . ARG A 1 176 ? 15.230 36.001 29.073 1.00 38.84 176 ARG A O 1
#

Foldseek 3Di:
DVLLVVLVVVCVVVVVVVVVVCQCPPPPQAADADPQLVVVVVCVVVVCQQLVSDDVSQLEDEDQFFDEQLSVQLVVLCPVHPRYYHHYQHHDDPSYDHDDDPDPVPPVSVVVVVSSVVSSVVVVVVQVSVCSVVVDGRHDPDRHPPPPPPDPVRPDDPDPDDDDDDDDDDDDDDDD

Mean predicted aligned error: 11.55 Å